Protein AF-A0A930YVH1-F1 (afdb_monomer_lite)

Sequence (63 aa):
MFFYKGELAGVLTQNNDGSFYFTYDEKWLSDPSKTSISLTFPKSEIAFSTDSLFPFFYHLLPE

Foldseek 3Di:
DDDDPRHQQWDWDADPQQKIKTAGDVVLLPDPVRAASDPVGGSDRDIDIDSHDDPVCVVV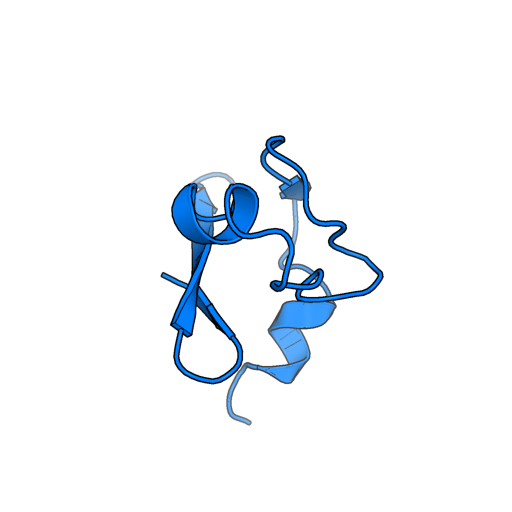DDD

Secondary structure (DSSP, 8-state):
-EEETTEEEEEEEE-TTS-EEEEE-HHHHH-TTPPPSBTTB-S-SSPEEESS--HHHHTTS--

InterPro domains:
  IPR017508 HipA, N-terminal subdomain 1 [PF13657] (3-63)
  IPR017508 HipA, N-terminal subdomain 1 [TIGR03071] (4-63)

pLDDT: mean 84.94, std 7.23, range [54.09, 92.75]

Organism: NCBI:txid2771435

Structure (mmCIF, N/CA/C/O backbone):
data_AF-A0A930YVH1-F1
#
_entry.id   AF-A0A930YVH1-F1
#
loop_
_atom_site.group_PDB
_atom_site.id
_atom_site.type_symbol
_atom_site.label_atom_id
_atom_site.label_alt_id
_atom_site.label_comp_id
_atom_site.label_asym_id
_atom_site.label_entity_id
_atom_site.label_seq_id
_atom_site.pdbx_PDB_ins_code
_atom_site.Cartn_x
_atom_site.Cartn_y
_atom_site.Cartn_z
_atom_site.occupancy
_atom_site.B_iso_or_equiv
_atom_site.auth_seq_id
_atom_site.auth_comp_id
_atom_site.auth_asym_id
_atom_site.auth_atom_id
_atom_site.pdbx_PDB_model_num
ATOM 1 N N . MET A 1 1 ? -5.503 -5.042 -5.236 1.00 85.69 1 MET A N 1
ATOM 2 C CA . MET A 1 1 ? -6.179 -4.398 -4.082 1.00 85.69 1 MET A CA 1
ATOM 3 C C . MET A 1 1 ? -5.591 -4.975 -2.806 1.00 85.69 1 MET A C 1
ATOM 5 O O . MET A 1 1 ? -5.361 -6.177 -2.770 1.00 85.69 1 MET A O 1
ATOM 9 N N . PHE A 1 2 ? -5.303 -4.144 -1.808 1.00 87.50 2 PHE A N 1
ATOM 10 C CA . PHE A 1 2 ? -4.649 -4.525 -0.557 1.00 87.50 2 PHE A CA 1
ATOM 11 C C . PHE A 1 2 ? -5.574 -4.280 0.638 1.00 87.50 2 PHE A C 1
ATOM 13 O O . PHE A 1 2 ? -6.064 -3.165 0.828 1.00 87.50 2 PHE A O 1
ATOM 20 N N . PHE A 1 3 ? -5.788 -5.314 1.452 1.00 87.19 3 PHE A N 1
ATOM 21 C CA . PHE A 1 3 ? -6.669 -5.259 2.614 1.00 87.19 3 PHE A CA 1
ATOM 22 C C . PHE A 1 3 ? -5.858 -5.322 3.906 1.00 87.19 3 PHE A C 1
ATOM 24 O O . PHE A 1 3 ? -5.071 -6.245 4.104 1.00 87.19 3 PHE A O 1
ATOM 31 N N . TYR A 1 4 ? -6.081 -4.366 4.806 1.00 85.75 4 TYR A N 1
ATOM 32 C CA . TYR A 1 4 ? -5.494 -4.352 6.143 1.00 85.75 4 TYR A CA 1
ATOM 33 C C . TYR A 1 4 ? -6.617 -4.412 7.174 1.00 85.75 4 TYR A C 1
ATOM 35 O O . TYR A 1 4 ? -7.564 -3.632 7.113 1.00 85.75 4 TYR A O 1
ATOM 43 N N . LYS A 1 5 ? -6.536 -5.369 8.107 1.00 85.19 5 LYS A N 1
ATOM 44 C CA . LYS A 1 5 ? -7.577 -5.624 9.125 1.00 85.19 5 LYS A CA 1
ATOM 45 C C . LYS A 1 5 ? -8.994 -5.831 8.552 1.00 85.19 5 LYS A C 1
ATOM 47 O O . LYS A 1 5 ? -9.977 -5.500 9.201 1.00 85.19 5 LYS A O 1
ATOM 52 N N . GLY A 1 6 ? -9.095 -6.407 7.352 1.00 85.94 6 GLY A N 1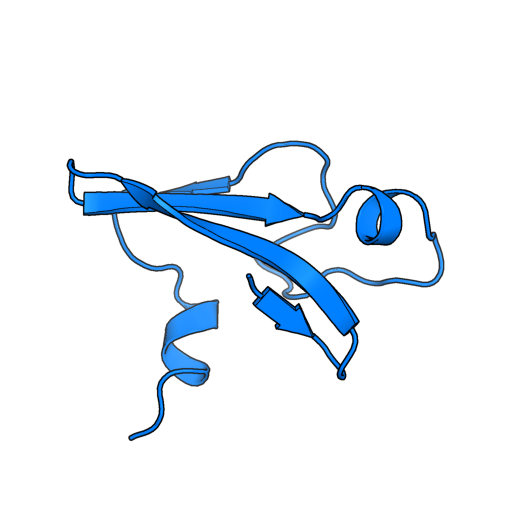
ATOM 53 C CA . GLY A 1 6 ? -10.379 -6.697 6.701 1.00 85.94 6 GLY A CA 1
ATOM 54 C C . GLY A 1 6 ? -10.983 -5.530 5.917 1.00 85.94 6 GLY A C 1
ATOM 55 O O . GLY A 1 6 ? -12.086 -5.658 5.397 1.00 85.94 6 GLY A O 1
ATOM 56 N N . GLU A 1 7 ? -10.267 -4.415 5.784 1.00 89.44 7 GLU A N 1
ATOM 57 C CA . GLU A 1 7 ? -10.726 -3.231 5.058 1.00 89.44 7 GLU A CA 1
ATOM 58 C C . GLU A 1 7 ? -9.736 -2.849 3.953 1.00 89.44 7 GLU A C 1
ATOM 60 O O . GLU A 1 7 ? -8.531 -3.072 4.083 1.00 89.44 7 GLU A O 1
ATOM 65 N N . LEU A 1 8 ? -10.240 -2.290 2.847 1.00 90.25 8 LEU A N 1
ATOM 66 C CA . LEU A 1 8 ? -9.406 -1.857 1.726 1.00 90.25 8 LEU A CA 1
ATOM 67 C C . LEU A 1 8 ? -8.528 -0.686 2.178 1.00 90.25 8 LEU A C 1
ATOM 69 O O . LEU A 1 8 ? -9.021 0.418 2.395 1.00 90.25 8 LEU A O 1
ATOM 73 N N . ALA A 1 9 ? -7.232 -0.941 2.330 1.00 90.88 9 ALA A N 1
ATOM 74 C CA . ALA A 1 9 ? -6.272 0.075 2.746 1.00 90.88 9 ALA A CA 1
ATOM 75 C C . ALA A 1 9 ? -5.606 0.764 1.559 1.00 90.88 9 ALA A C 1
ATOM 77 O O . ALA A 1 9 ? -5.175 1.908 1.670 1.00 90.88 9 ALA A O 1
ATOM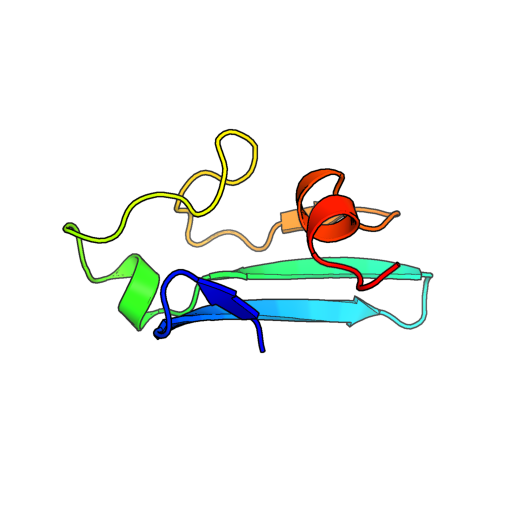 78 N N . GLY A 1 10 ? -5.529 0.084 0.417 1.00 91.12 10 GLY A N 1
ATOM 79 C CA . GLY A 1 10 ? -4.953 0.661 -0.784 1.00 91.12 10 GLY A CA 1
ATOM 80 C C . GLY A 1 10 ? -4.854 -0.315 -1.937 1.00 91.12 10 GLY A C 1
ATOM 81 O O . GLY A 1 10 ? -5.435 -1.403 -1.933 1.00 91.12 10 GLY A O 1
ATOM 82 N N . VAL A 1 11 ? -4.091 0.074 -2.945 1.00 91.00 11 VAL A N 1
ATOM 83 C CA . VAL A 1 11 ? -3.832 -0.716 -4.140 1.00 91.00 11 VAL A CA 1
ATOM 84 C C . VAL A 1 11 ? -2.327 -0.830 -4.323 1.00 91.00 11 VAL A C 1
ATOM 86 O O . VAL A 1 11 ? -1.627 0.168 -4.445 1.00 91.00 11 VAL A O 1
ATOM 89 N N . LEU A 1 12 ? -1.850 -2.075 -4.329 1.00 89.12 12 LEU A N 1
ATOM 90 C CA . LEU A 1 12 ? -0.523 -2.430 -4.808 1.00 89.12 12 LEU A CA 1
ATOM 91 C C . LEU A 1 12 ? -0.639 -2.818 -6.284 1.00 89.12 12 LEU A C 1
ATOM 93 O O . LEU A 1 12 ? -1.407 -3.726 -6.617 1.00 89.12 12 LEU A O 1
ATOM 97 N N . THR A 1 13 ? 0.122 -2.141 -7.132 1.00 89.50 13 THR A N 1
ATOM 98 C CA . THR A 1 13 ? 0.201 -2.358 -8.577 1.00 89.50 13 THR A CA 1
ATOM 99 C C . THR A 1 13 ? 1.648 -2.643 -8.944 1.00 89.50 13 THR A C 1
ATOM 101 O O . THR A 1 13 ? 2.548 -1.926 -8.517 1.00 89.50 13 THR A O 1
ATOM 104 N N . GLN A 1 14 ? 1.878 -3.678 -9.743 1.00 90.06 14 GLN A N 1
ATOM 105 C CA . GLN A 1 14 ? 3.182 -3.948 -10.334 1.00 90.06 14 GLN A CA 1
ATOM 106 C C . GLN A 1 14 ? 3.191 -3.415 -11.766 1.00 90.06 14 GLN A C 1
ATOM 108 O O . GLN A 1 14 ? 2.284 -3.710 -12.545 1.00 90.06 14 GLN A O 1
ATOM 113 N N . ASN A 1 15 ? 4.206 -2.630 -12.104 1.00 89.69 15 ASN A N 1
ATOM 114 C CA . ASN A 1 15 ? 4.443 -2.146 -13.451 1.00 89.69 15 ASN A CA 1
ATOM 115 C C . ASN A 1 15 ? 5.195 -3.180 -14.289 1.00 89.69 15 ASN A C 1
ATOM 117 O O . ASN A 1 15 ? 5.901 -4.053 -13.785 1.00 89.69 15 ASN A O 1
ATOM 121 N N . ASN A 1 16 ? 5.089 -3.019 -15.606 1.00 88.94 16 ASN A N 1
ATOM 122 C CA . ASN A 1 16 ? 5.733 -3.885 -16.592 1.00 88.94 16 ASN A CA 1
ATOM 123 C C . ASN A 1 16 ? 7.270 -3.856 -16.553 1.00 88.94 16 ASN A C 1
ATOM 125 O O . ASN A 1 16 ? 7.904 -4.775 -17.058 1.00 88.94 16 ASN A O 1
ATOM 129 N N . ASP A 1 17 ? 7.840 -2.801 -15.974 1.00 89.06 17 ASP A N 1
ATOM 130 C CA . ASP A 1 17 ? 9.278 -2.602 -15.771 1.00 89.06 17 ASP A CA 1
ATOM 131 C C . ASP A 1 17 ? 9.817 -3.368 -14.544 1.00 89.06 17 ASP A C 1
ATOM 133 O O . ASP A 1 17 ? 11.017 -3.447 -14.335 1.00 89.06 17 ASP A O 1
ATOM 137 N N . GLY A 1 18 ? 8.936 -3.969 -13.734 1.00 85.94 18 GLY A N 1
ATOM 138 C CA . GLY A 1 18 ? 9.302 -4.660 -12.492 1.00 85.94 18 GLY A CA 1
ATOM 139 C C . GLY A 1 18 ? 9.110 -3.809 -11.237 1.00 85.94 18 GLY A C 1
ATOM 140 O O . GLY A 1 18 ? 8.986 -4.364 -10.148 1.00 85.94 18 GLY A O 1
ATOM 141 N N . SER A 1 19 ? 8.966 -2.491 -11.392 1.00 90.25 19 SER A N 1
ATOM 142 C CA . SER A 1 19 ? 8.656 -1.577 -10.294 1.00 90.25 19 SER A CA 1
ATOM 143 C C . SER A 1 19 ? 7.263 -1.808 -9.694 1.00 90.25 19 SER A C 1
ATOM 145 O O . SER A 1 19 ? 6.314 -2.197 -10.374 1.00 90.25 19 SER A O 1
ATOM 147 N N . PHE A 1 20 ? 7.119 -1.536 -8.400 1.00 89.94 20 PHE A N 1
ATOM 148 C CA . PHE A 1 20 ? 5.869 -1.623 -7.655 1.00 89.94 20 PHE A CA 1
ATOM 149 C C . PHE A 1 20 ? 5.432 -0.246 -7.173 1.00 89.94 20 PHE A C 1
ATOM 151 O O . PHE A 1 20 ? 6.229 0.527 -6.640 1.00 89.94 20 PHE A O 1
ATOM 158 N N . TYR A 1 21 ? 4.135 0.010 -7.302 1.00 90.44 21 TYR A N 1
ATOM 159 C CA . TYR A 1 21 ? 3.458 1.207 -6.834 1.00 90.44 21 TYR A CA 1
ATOM 160 C C . TYR A 1 21 ? 2.430 0.823 -5.788 1.00 90.44 21 TYR A C 1
ATOM 162 O O . TYR A 1 21 ? 1.550 0.002 -6.041 1.00 90.44 21 TYR A O 1
ATOM 170 N N . PHE A 1 22 ? 2.532 1.429 -4.614 1.00 90.44 22 PHE A N 1
ATOM 171 C CA . PHE A 1 22 ? 1.511 1.329 -3.588 1.00 90.44 22 PHE A CA 1
ATOM 172 C C . PHE A 1 22 ? 0.853 2.684 -3.370 1.00 90.44 22 PHE A C 1
ATOM 174 O O . PHE A 1 22 ? 1.526 3.664 -3.050 1.00 90.44 22 PHE A O 1
ATOM 181 N N . THR A 1 23 ? -0.468 2.721 -3.480 1.00 90.94 23 THR A N 1
ATOM 182 C CA . THR A 1 23 ? -1.265 3.918 -3.214 1.00 90.94 23 THR A CA 1
ATOM 183 C C . THR A 1 23 ? -2.320 3.583 -2.178 1.00 90.94 23 THR A C 1
ATOM 185 O O . THR A 1 23 ? -3.019 2.577 -2.300 1.00 90.94 23 THR A O 1
ATOM 188 N N . TYR A 1 24 ? -2.428 4.416 -1.147 1.00 91.69 24 TYR A N 1
ATOM 189 C CA . TYR A 1 24 ? -3.494 4.288 -0.164 1.00 91.69 24 TYR A CA 1
ATOM 190 C C . TYR A 1 24 ? -4.856 4.597 -0.787 1.00 91.69 24 TYR A C 1
ATOM 192 O O . TYR A 1 24 ? -4.970 5.437 -1.676 1.00 91.69 24 TYR A O 1
ATOM 200 N N . ASP A 1 25 ? -5.893 3.922 -0.303 1.00 92.75 25 ASP A N 1
ATOM 201 C CA . ASP A 1 25 ? -7.264 4.235 -0.689 1.00 92.75 25 ASP A CA 1
ATOM 202 C C . A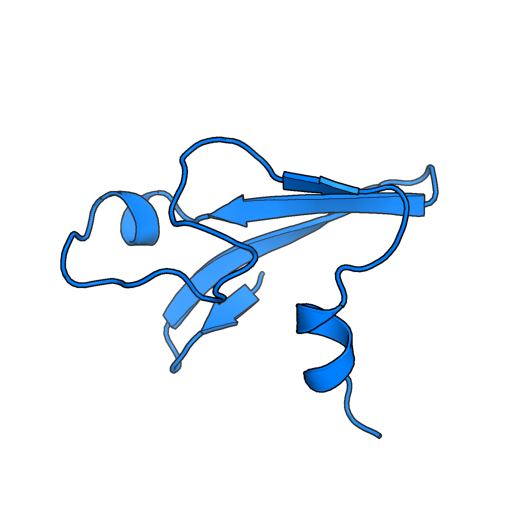SP A 1 25 ? -7.665 5.598 -0.108 1.00 92.75 25 ASP A C 1
ATOM 204 O O . ASP A 1 25 ? -7.350 5.909 1.044 1.00 92.75 25 ASP A O 1
ATOM 208 N N . GLU A 1 26 ? -8.378 6.415 -0.881 1.00 90.25 26 GLU A N 1
ATOM 209 C CA . GLU A 1 26 ? -8.810 7.748 -0.447 1.00 90.25 26 GLU A CA 1
ATOM 210 C C . GLU A 1 26 ? -9.661 7.695 0.829 1.00 90.25 26 GLU A C 1
ATOM 212 O O . GLU A 1 26 ? -9.536 8.564 1.693 1.00 90.25 26 GLU A O 1
ATOM 217 N N . LYS A 1 27 ? -10.481 6.651 1.014 1.00 90.69 27 LYS A N 1
ATOM 218 C CA . LYS A 1 27 ? -11.277 6.473 2.238 1.00 90.69 27 LYS A CA 1
ATOM 219 C C . LYS A 1 27 ? -10.386 6.133 3.425 1.00 90.69 27 LYS A C 1
ATOM 221 O O . LYS A 1 27 ? -10.634 6.609 4.530 1.00 90.69 27 LYS A O 1
ATOM 226 N N . TRP A 1 28 ? -9.326 5.355 3.200 1.00 91.50 28 TRP A N 1
ATOM 227 C CA . TRP A 1 28 ? -8.317 5.088 4.225 1.00 91.50 28 TRP A CA 1
ATOM 228 C C . TRP A 1 28 ? -7.585 6.370 4.622 1.00 91.50 28 TRP A C 1
ATOM 230 O O . TRP A 1 28 ? -7.370 6.612 5.810 1.00 91.50 28 TRP A O 1
ATOM 240 N N . LEU A 1 29 ? -7.228 7.204 3.638 1.00 89.56 29 LEU A N 1
ATOM 241 C CA . LEU A 1 29 ? -6.566 8.496 3.831 1.00 89.56 29 LEU A CA 1
ATOM 242 C C . LEU A 1 29 ? -7.453 9.496 4.576 1.00 89.56 29 LEU A C 1
ATOM 244 O O . LEU A 1 29 ? -7.004 10.116 5.542 1.00 89.56 29 LEU A O 1
ATOM 248 N N . SER A 1 30 ? -8.722 9.582 4.193 1.00 89.69 30 SER A N 1
ATOM 249 C CA . SER A 1 30 ? -9.690 10.507 4.778 1.00 89.69 30 SER A CA 1
ATOM 250 C C . SER A 1 30 ? -10.073 10.156 6.220 1.00 89.69 30 SE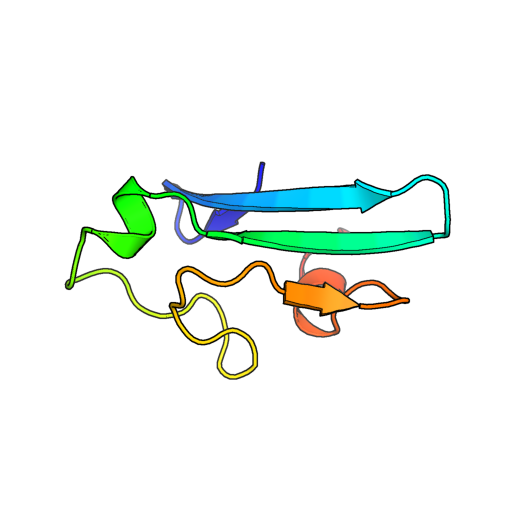R A C 1
ATOM 252 O O . SER A 1 30 ? -10.393 11.057 6.989 1.00 89.69 30 SER A O 1
ATOM 254 N N . ASP A 1 31 ? -9.988 8.885 6.628 1.00 90.31 31 ASP A N 1
ATOM 255 C CA . ASP A 1 31 ? -10.377 8.451 7.974 1.00 90.31 31 ASP A CA 1
ATOM 256 C C . ASP A 1 31 ? -9.218 8.582 8.986 1.00 90.31 31 ASP A C 1
ATOM 258 O O . ASP A 1 31 ? -8.285 7.773 8.962 1.00 90.31 31 ASP A O 1
ATOM 262 N N . PRO A 1 32 ? -9.233 9.566 9.906 1.00 85.94 32 PRO A N 1
ATOM 263 C CA . PRO A 1 32 ? -8.137 9.794 10.850 1.00 85.94 32 PRO A CA 1
ATOM 264 C C . PRO A 1 32 ? -7.977 8.681 11.898 1.00 85.94 32 PRO A C 1
ATOM 266 O O . PRO A 1 32 ? -6.927 8.609 12.535 1.00 85.94 32 PRO A O 1
ATOM 269 N N . SER A 1 33 ? -8.970 7.803 12.070 1.00 88.56 33 SER A N 1
ATOM 270 C CA . SER A 1 33 ? -8.871 6.633 12.953 1.00 88.56 33 SER A CA 1
ATOM 271 C C . SER A 1 33 ? -8.020 5.525 12.331 1.00 88.56 33 SER A C 1
ATOM 273 O O . SER A 1 33 ? -7.522 4.651 13.046 1.00 88.56 33 SER A O 1
ATOM 275 N N . LYS A 1 34 ? -7.837 5.537 11.003 1.00 86.94 34 LYS A N 1
ATOM 276 C CA . LYS A 1 34 ? -6.980 4.572 10.310 1.00 86.94 34 LYS A CA 1
ATOM 277 C C . LYS A 1 34 ? -5.512 4.943 10.444 1.00 86.94 34 LYS A C 1
ATOM 279 O O . LYS A 1 34 ? -5.079 6.036 10.079 1.00 86.94 34 LYS A O 1
ATOM 284 N N . THR A 1 35 ? -4.734 3.985 10.931 1.00 86.94 35 THR A N 1
ATOM 285 C CA . THR A 1 35 ? -3.282 4.101 11.064 1.00 86.94 35 THR A CA 1
ATOM 286 C C . THR A 1 35 ? -2.577 3.746 9.756 1.00 86.94 35 THR A C 1
ATOM 288 O O . THR A 1 35 ? -3.166 3.168 8.838 1.00 86.94 35 THR A O 1
ATOM 291 N N . SER A 1 36 ? -1.283 4.049 9.680 1.00 86.25 36 SER A N 1
ATOM 292 C CA . SER A 1 36 ? -0.403 3.475 8.663 1.00 86.25 36 SER A CA 1
ATOM 293 C C . SER A 1 36 ? -0.433 1.942 8.718 1.00 86.25 36 SER A C 1
ATOM 295 O O . SER A 1 36 ? -0.525 1.350 9.798 1.00 86.25 36 SER A O 1
ATOM 297 N N . ILE A 1 37 ? -0.364 1.296 7.549 1.00 85.69 37 ILE A N 1
ATOM 298 C CA . ILE A 1 37 ? -0.312 -0.177 7.453 1.00 85.69 37 ILE A CA 1
ATOM 299 C C . ILE A 1 37 ? 1.048 -0.733 7.888 1.00 85.69 37 ILE A C 1
ATOM 301 O O . ILE A 1 37 ? 1.143 -1.894 8.266 1.00 85.69 37 ILE A O 1
ATOM 305 N N . SER A 1 38 ? 2.093 0.097 7.848 1.00 83.44 38 SER A N 1
ATOM 306 C CA . SER A 1 38 ? 3.450 -0.240 8.271 1.00 83.44 38 SER A CA 1
ATOM 307 C C . SER A 1 38 ? 4.205 1.019 8.697 1.00 83.44 38 SER A C 1
ATOM 309 O O . SER A 1 38 ? 3.913 2.117 8.226 1.00 83.44 38 SER A O 1
ATOM 311 N N . LEU A 1 39 ? 5.231 0.864 9.534 1.00 78.12 39 LEU A N 1
ATOM 312 C CA . LEU A 1 39 ? 6.150 1.951 9.895 1.00 78.12 39 LEU A CA 1
ATOM 313 C C . LEU A 1 39 ? 6.901 2.506 8.676 1.00 78.12 39 LEU A C 1
ATOM 315 O O . LEU A 1 39 ? 7.200 3.694 8.622 1.00 78.12 39 LEU A O 1
ATOM 319 N N . THR A 1 40 ? 7.171 1.653 7.686 1.00 81.00 40 THR A N 1
ATOM 320 C CA . THR A 1 40 ? 7.823 2.031 6.423 1.00 81.00 40 THR A CA 1
ATOM 321 C C . THR A 1 40 ? 6.858 2.614 5.391 1.00 81.00 40 THR A C 1
ATOM 323 O O . THR A 1 40 ? 7.302 3.121 4.367 1.00 81.00 40 THR A O 1
ATOM 326 N N . PHE A 1 41 ? 5.551 2.569 5.664 1.00 83.06 41 PHE A N 1
ATOM 327 C CA . PHE A 1 41 ? 4.501 3.125 4.815 1.00 83.06 41 PHE A CA 1
ATOM 328 C C . PHE A 1 41 ? 3.641 4.085 5.627 1.00 83.06 41 PHE A C 1
ATOM 330 O O . PHE A 1 41 ? 2.536 3.718 6.041 1.00 83.06 41 PHE A O 1
ATOM 337 N N . PRO A 1 42 ? 4.113 5.312 5.891 1.00 84.50 42 PRO A N 1
ATOM 338 C CA . PRO A 1 42 ? 3.278 6.306 6.540 1.00 84.50 42 PRO A CA 1
ATOM 339 C C . PRO A 1 42 ? 2.024 6.562 5.700 1.00 84.50 42 PRO A C 1
ATOM 341 O O . PRO A 1 42 ? 2.038 6.461 4.475 1.00 84.50 42 PRO A O 1
ATOM 344 N N . LYS A 1 43 ? 0.926 6.884 6.377 1.00 86.56 43 LYS A N 1
ATOM 345 C CA . LYS A 1 43 ? -0.335 7.242 5.736 1.00 86.56 43 LYS A CA 1
ATOM 346 C C . LYS A 1 43 ? -0.133 8.554 4.967 1.00 86.56 43 LYS A C 1
ATOM 348 O O . LYS A 1 43 ? -0.071 9.617 5.577 1.00 86.56 43 LYS A O 1
ATOM 353 N N . SER A 1 44 ? 0.040 8.459 3.653 1.00 81.38 44 SER A N 1
ATOM 354 C CA . SER A 1 44 ? 0.354 9.587 2.776 1.00 81.38 44 SER A CA 1
ATOM 355 C C . SER A 1 44 ? -0.401 9.461 1.458 1.00 81.38 44 SER A C 1
ATOM 357 O O . SER A 1 44 ? -0.602 8.354 0.961 1.00 81.38 44 SER A O 1
ATOM 359 N N . GLU A 1 45 ? -0.797 10.602 0.897 1.00 76.75 45 GLU A N 1
ATOM 360 C CA . GLU A 1 45 ? -1.461 10.703 -0.411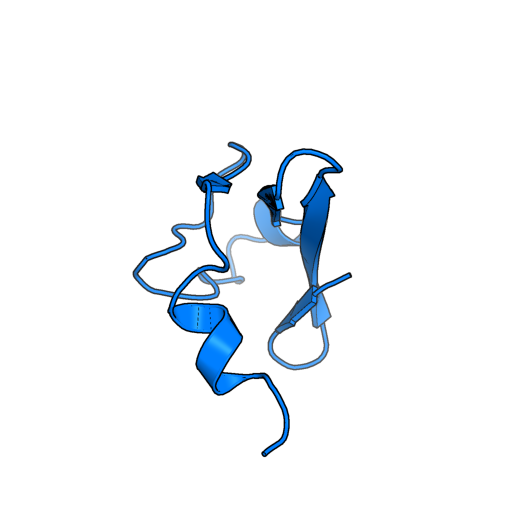 1.00 76.75 45 GLU A CA 1
ATOM 361 C C . GLU A 1 45 ? -0.505 10.403 -1.580 1.00 76.75 45 GLU A C 1
ATOM 363 O O . GLU A 1 45 ? -0.932 10.232 -2.719 1.00 76.75 45 GLU A O 1
ATOM 368 N N . ILE A 1 46 ? 0.801 10.319 -1.311 1.00 80.69 46 ILE A N 1
ATOM 369 C CA . ILE A 1 46 ? 1.823 10.049 -2.321 1.00 80.69 46 ILE A CA 1
ATOM 370 C C . ILE A 1 46 ? 1.896 8.542 -2.590 1.00 80.69 46 ILE A C 1
ATOM 372 O O . ILE A 1 46 ? 1.982 7.733 -1.666 1.00 80.69 46 ILE A O 1
ATOM 376 N N . ALA A 1 47 ? 1.913 8.164 -3.870 1.00 84.12 47 ALA A N 1
ATOM 377 C CA . ALA A 1 47 ? 2.175 6.790 -4.279 1.00 84.12 47 ALA A CA 1
ATOM 378 C C . ALA A 1 47 ? 3.625 6.401 -3.951 1.00 84.12 47 ALA A C 1
ATOM 380 O O . ALA A 1 47 ? 4.577 7.061 -4.371 1.00 84.12 47 ALA A O 1
ATOM 381 N N . PHE A 1 48 ? 3.801 5.303 -3.226 1.00 86.38 48 PHE A N 1
ATOM 382 C CA . PHE A 1 48 ? 5.112 4.741 -2.936 1.00 86.38 48 PHE A CA 1
ATOM 383 C C . PHE A 1 48 ? 5.574 3.935 -4.144 1.00 86.38 48 PHE A C 1
ATOM 385 O O . PHE A 1 48 ? 4.921 2.960 -4.502 1.00 86.38 48 PHE A O 1
ATOM 392 N N . SER A 1 49 ? 6.695 4.328 -4.748 1.00 87.38 49 SER A N 1
ATOM 393 C CA . SER A 1 49 ? 7.320 3.625 -5.870 1.00 87.38 49 SER A CA 1
ATOM 394 C C . SER A 1 49 ? 8.609 2.951 -5.418 1.00 87.38 49 SER A C 1
ATOM 396 O O . SER A 1 49 ? 9.411 3.553 -4.705 1.00 87.38 49 SER A O 1
ATOM 398 N N . THR A 1 50 ? 8.834 1.725 -5.866 1.00 86.44 50 THR A N 1
ATOM 399 C CA . THR A 1 50 ? 10.049 0.950 -5.589 1.00 86.44 50 THR A CA 1
ATOM 400 C C . THR A 1 50 ? 10.350 0.046 -6.776 1.00 86.44 50 THR A C 1
ATOM 402 O O . THR A 1 50 ? 9.433 -0.397 -7.455 1.00 86.44 50 THR A O 1
ATOM 405 N N . ASP A 1 51 ? 11.620 -0.242 -7.033 1.00 86.81 51 ASP A N 1
ATOM 406 C CA . ASP A 1 51 ? 12.038 -1.175 -8.089 1.00 86.81 51 ASP A CA 1
ATOM 407 C C . ASP A 1 51 ? 11.742 -2.644 -7.730 1.00 86.81 51 ASP A C 1
ATOM 409 O O . ASP A 1 51 ? 11.600 -3.506 -8.584 1.00 86.81 51 ASP A O 1
ATOM 413 N N . SER A 1 52 ? 11.600 -2.936 -6.439 1.00 84.06 52 SER A N 1
ATOM 414 C CA . SER A 1 52 ? 11.394 -4.289 -5.918 1.00 84.06 52 SER A CA 1
ATOM 415 C C . SER A 1 52 ? 10.250 -4.320 -4.916 1.00 84.06 52 SER A C 1
ATOM 417 O O . SER A 1 52 ? 10.007 -3.323 -4.237 1.00 84.06 52 SER A O 1
ATOM 419 N N . LEU A 1 53 ? 9.577 -5.468 -4.771 1.00 82.31 53 LEU A N 1
ATOM 420 C CA . LEU A 1 53 ? 8.469 -5.629 -3.825 1.00 82.31 53 LEU A CA 1
ATOM 421 C C . LEU A 1 53 ? 8.887 -5.151 -2.430 1.00 82.31 53 LEU A C 1
ATOM 423 O O . LEU A 1 53 ? 9.981 -5.455 -1.957 1.00 82.31 53 LEU A O 1
ATOM 427 N N . PHE A 1 54 ? 8.028 -4.383 -1.764 1.00 82.06 54 PHE A N 1
ATOM 428 C CA . PHE A 1 54 ? 8.411 -3.828 -0.475 1.00 82.06 54 PHE A CA 1
ATOM 429 C C . PHE A 1 54 ? 8.572 -4.928 0.588 1.00 82.06 54 PHE A C 1
ATOM 431 O O . PHE A 1 54 ? 7.716 -5.814 0.669 1.00 82.06 54 PHE A O 1
ATOM 438 N N . PRO A 1 55 ? 9.580 -4.815 1.480 1.00 81.12 55 PRO A N 1
ATOM 439 C CA . PRO A 1 55 ? 9.847 -5.749 2.583 1.00 81.12 55 PRO A CA 1
ATOM 440 C C . PRO A 1 55 ? 8.600 -6.158 3.378 1.00 81.12 55 PRO A C 1
ATOM 442 O O . PRO A 1 55 ? 8.445 -7.306 3.777 1.00 81.12 55 PRO A O 1
ATOM 445 N N . PHE A 1 56 ? 7.684 -5.208 3.581 1.00 79.44 56 PHE A N 1
ATOM 446 C CA . PHE A 1 56 ? 6.428 -5.418 4.294 1.00 79.44 56 PHE A CA 1
ATOM 447 C C . PHE A 1 56 ? 5.520 -6.471 3.638 1.00 79.44 56 PHE A C 1
ATOM 449 O O . PHE A 1 56 ? 4.913 -7.268 4.347 1.00 79.44 56 PHE A O 1
ATOM 456 N N . PHE A 1 57 ? 5.441 -6.500 2.304 1.00 79.50 57 PHE A N 1
ATOM 457 C CA . PHE A 1 57 ? 4.559 -7.423 1.585 1.00 79.50 57 PHE A CA 1
ATOM 458 C C . PHE A 1 57 ? 5.127 -8.842 1.481 1.00 79.50 57 PHE A C 1
ATOM 460 O O . PHE A 1 57 ? 4.347 -9.767 1.280 1.00 79.50 57 PHE A O 1
ATOM 467 N N . TYR A 1 58 ? 6.438 -9.051 1.672 1.00 79.81 58 TYR A N 1
ATOM 468 C CA . TYR A 1 58 ? 7.007 -10.408 1.695 1.00 79.81 58 TYR A CA 1
ATOM 469 C C . TYR A 1 58 ? 6.423 -11.263 2.820 1.00 79.81 58 TYR A C 1
ATOM 471 O O . TYR A 1 58 ? 6.166 -12.439 2.610 1.00 79.81 58 TYR A O 1
ATOM 479 N N . HIS A 1 59 ? 6.132 -10.666 3.980 1.00 70.56 59 HIS A N 1
ATOM 480 C CA . HIS A 1 59 ? 5.493 -11.369 5.099 1.00 70.56 59 HIS A CA 1
ATOM 481 C C . HIS A 1 59 ? 4.010 -11.705 4.860 1.00 70.56 59 HIS A C 1
ATOM 483 O O . HIS A 1 59 ? 3.380 -12.322 5.714 1.00 70.56 59 HIS A O 1
ATOM 489 N N . LEU A 1 60 ? 3.431 -11.260 3.741 1.00 73.31 60 LEU A N 1
ATOM 490 C CA . LEU A 1 60 ? 2.032 -11.497 3.373 1.00 73.31 60 LEU A CA 1
ATOM 491 C C . LEU A 1 60 ? 1.890 -12.490 2.215 1.00 73.31 60 LEU A C 1
ATOM 493 O O . LEU A 1 60 ? 0.766 -12.820 1.835 1.00 73.31 60 LEU A O 1
ATOM 497 N N . LEU A 1 61 ? 3.007 -12.957 1.652 1.00 68.50 61 LEU A N 1
ATOM 498 C CA . LEU A 1 61 ? 2.999 -14.066 0.711 1.00 68.50 61 LEU A CA 1
ATOM 499 C C . LEU A 1 61 ? 2.776 -15.365 1.504 1.00 68.50 61 LEU A C 1
ATOM 501 O O . LEU A 1 61 ? 3.456 -15.565 2.511 1.00 68.50 61 LEU A O 1
ATOM 505 N N . PRO A 1 62 ? 1.823 -16.225 1.103 1.00 58.81 62 PRO A N 1
ATOM 506 C CA . PRO A 1 62 ? 1.723 -17.558 1.681 1.00 58.81 62 PRO A CA 1
ATOM 507 C C . PRO A 1 62 ? 3.004 -18.336 1.349 1.00 58.81 62 PRO A C 1
ATOM 509 O O . PRO A 1 62 ? 3.435 -18.328 0.195 1.00 58.81 62 PRO A O 1
ATOM 512 N N . GLU A 1 63 ? 3.609 -18.953 2.367 1.00 54.09 63 GLU A N 1
ATOM 513 C CA . GLU A 1 63 ? 4.682 -19.947 2.198 1.00 54.09 63 GLU A CA 1
ATOM 514 C C . GLU A 1 63 ? 4.198 -21.184 1.428 1.00 54.09 63 GLU A C 1
ATOM 516 O O . GLU A 1 63 ? 3.029 -21.598 1.627 1.00 54.09 63 GLU A O 1
#

Radius of gyration: 11.61 Å; chains: 1; bounding box: 23×31×30 Å